Protein AF-A0A7S3X5W7-F1 (afdb_monomer)

Radius of gyration: 32.21 Å; Cα contacts (8 Å, |Δi|>4): 33; chains: 1; bounding box: 56×47×100 Å

Solvent-accessible surface area (backbone atoms only — not comparable to full-atom values): 8992 Å² total; per-residue (Å²): 138,91,48,66,40,89,34,51,81,40,99,84,36,50,87,53,61,91,76,43,93,45,37,76,85,59,64,84,61,51,70,56,52,53,52,51,53,51,50,52,39,49,73,70,66,75,47,83,82,81,71,86,70,74,89,62,87,77,77,76,75,73,74,73,83,68,86,77,77,84,76,97,74,78,90,81,77,94,69,88,70,85,78,85,76,77,88,77,83,76,68,79,87,71,92,74,86,80,87,88,75,86,86,79,86,89,79,88,80,89,77,80,88,83,89,80,84,81,90,81,135

pLDDT: mean 70.22, std 18.85, range [41.03, 96.25]

Mean predicted aligned error: 20.61 Å

Sequence (121 aa):
NCRPCAWFWKPRGCQNGTSCGHCHLCPEGEIQARKKTKQTVLRLGLATPHANFQPGPIRKLSFGTLPVKGDATKCPGSDDSCSSDQESTTGPPSERELLTASSEQGSEAALEVSPVGS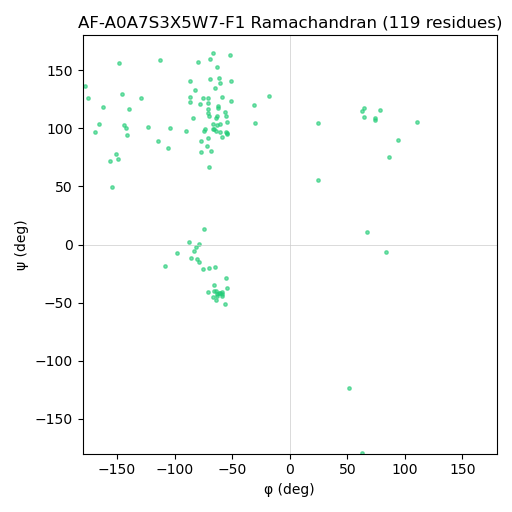PTP

Secondary structure (DSSP, 8-state):
---B-TTTTSTT--TTGGG--SBSSSPTTHHHHHHHHHHHHHHTT-------------------------------------------------S--------------------------

Structure (mmCIF, N/CA/C/O backbone):
data_AF-A0A7S3X5W7-F1
#
_entry.id   AF-A0A7S3X5W7-F1
#
loop_
_atom_site.group_PDB
_atom_site.id
_atom_site.type_symbol
_atom_site.label_atom_id
_atom_site.label_alt_id
_atom_site.label_comp_id
_atom_site.label_asym_id
_atom_site.label_entity_id
_atom_site.label_seq_id
_atom_site.pdbx_PDB_ins_code
_atom_site.Cartn_x
_atom_site.Cartn_y
_atom_site.Cartn_z
_atom_site.occupancy
_atom_site.B_iso_or_equiv
_atom_site.auth_seq_id
_atom_site.auth_comp_id
_atom_site.auth_asym_id
_atom_site.auth_atom_id
_atom_site.pdbx_PDB_model_num
ATOM 1 N N . AS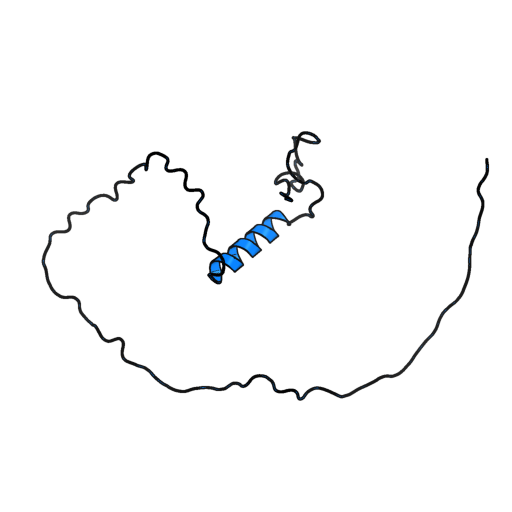N A 1 1 ? -4.891 -11.218 -2.294 1.00 72.44 1 ASN A N 1
ATOM 2 C CA . ASN A 1 1 ? -4.132 -10.706 -1.128 1.00 72.44 1 ASN A CA 1
ATOM 3 C C . ASN A 1 1 ? -3.188 -9.604 -1.605 1.00 72.44 1 ASN A C 1
ATOM 5 O O . ASN A 1 1 ? -2.149 -9.917 -2.167 1.00 72.44 1 ASN A O 1
ATOM 9 N N . CYS A 1 2 ? -3.574 -8.332 -1.487 1.00 91.31 2 CYS A N 1
ATOM 10 C CA . CYS A 1 2 ? -2.768 -7.219 -1.998 1.00 91.31 2 CYS A CA 1
ATOM 11 C C . CYS A 1 2 ? -1.735 -6.766 -0.950 1.00 91.31 2 CYS A C 1
ATOM 13 O O . CYS A 1 2 ? -2.111 -6.415 0.171 1.00 91.31 2 CYS A O 1
ATOM 15 N N . ARG A 1 3 ? -0.444 -6.780 -1.307 1.00 93.19 3 ARG A N 1
ATOM 16 C CA . ARG A 1 3 ? 0.668 -6.310 -0.465 1.00 93.19 3 ARG A CA 1
ATOM 17 C C . ARG A 1 3 ? 1.444 -5.230 -1.226 1.00 93.19 3 ARG A C 1
ATOM 19 O O . ARG A 1 3 ? 2.194 -5.595 -2.128 1.00 93.19 3 ARG A O 1
ATOM 26 N N . PRO A 1 4 ? 1.246 -3.935 -0.930 1.00 95.38 4 PRO A N 1
ATOM 27 C CA . PRO A 1 4 ? 1.900 -2.850 -1.661 1.00 95.38 4 PRO A CA 1
ATOM 28 C C . PRO A 1 4 ? 3.426 -2.920 -1.536 1.00 95.38 4 PRO A C 1
ATOM 30 O O . PRO A 1 4 ? 3.960 -3.256 -0.478 1.00 95.38 4 PRO A O 1
ATOM 33 N N . CYS A 1 5 ? 4.131 -2.585 -2.614 1.00 95.81 5 CYS A N 1
ATOM 34 C CA . CYS A 1 5 ? 5.586 -2.520 -2.623 1.00 95.81 5 CYS A CA 1
ATOM 35 C C . CYS A 1 5 ? 6.085 -1.321 -1.815 1.00 95.81 5 CYS A C 1
ATOM 37 O O . CYS A 1 5 ? 5.738 -0.176 -2.100 1.00 95.81 5 CYS A O 1
ATOM 39 N N . ALA A 1 6 ? 6.968 -1.577 -0.848 1.00 94.69 6 ALA A N 1
ATOM 40 C CA . ALA A 1 6 ? 7.566 -0.538 -0.009 1.00 94.69 6 ALA A CA 1
ATOM 41 C C . ALA A 1 6 ? 8.456 0.458 -0.761 1.00 94.69 6 ALA A C 1
ATOM 43 O O . ALA A 1 6 ? 8.730 1.542 -0.244 1.00 94.69 6 ALA A O 1
ATOM 44 N N . TRP A 1 7 ? 8.914 0.087 -1.956 1.00 95.50 7 TRP A N 1
ATOM 45 C CA . TRP A 1 7 ? 9.916 0.838 -2.705 1.00 95.50 7 TRP A CA 1
ATOM 46 C C . TRP A 1 7 ? 9.365 1.555 -3.931 1.00 95.50 7 TRP A C 1
ATOM 48 O O . TRP A 1 7 ? 9.992 2.501 -4.385 1.00 95.50 7 TRP A O 1
ATOM 58 N N . PHE A 1 8 ? 8.191 1.163 -4.429 1.00 95.62 8 PHE A N 1
ATOM 59 C CA . PHE A 1 8 ? 7.642 1.692 -5.680 1.00 95.62 8 PHE A CA 1
ATOM 60 C C . PHE A 1 8 ? 7.447 3.217 -5.659 1.00 95.62 8 PHE A C 1
ATOM 62 O O . PHE A 1 8 ? 7.891 3.887 -6.580 1.00 95.62 8 PHE A O 1
ATOM 69 N N . TRP A 1 9 ? 6.898 3.759 -4.567 1.00 95.00 9 TRP A N 1
ATOM 70 C CA . TRP A 1 9 ? 6.671 5.203 -4.387 1.00 95.00 9 TRP A CA 1
ATOM 71 C C . TRP A 1 9 ? 7.861 5.963 -3.783 1.00 95.00 9 TRP A C 1
ATOM 73 O O . TRP A 1 9 ? 7.774 7.153 -3.511 1.00 95.00 9 TRP A O 1
ATOM 83 N N . LYS A 1 10 ? 8.991 5.298 -3.515 1.00 92.81 10 LYS A N 1
ATOM 84 C CA . LYS A 1 10 ? 10.194 6.005 -3.052 1.00 92.81 10 LYS A CA 1
ATOM 85 C C . LYS A 1 10 ? 10.902 6.643 -4.252 1.00 92.81 10 LYS A C 1
ATOM 87 O O . LYS A 1 10 ? 10.825 6.089 -5.343 1.00 92.81 10 LYS A O 1
ATOM 92 N N . PRO A 1 11 ? 11.722 7.693 -4.056 1.00 93.31 11 PRO A N 1
ATOM 93 C CA . PRO A 1 11 ? 12.471 8.321 -5.152 1.00 93.31 11 PRO A CA 1
ATOM 94 C C . PRO A 1 11 ? 13.362 7.353 -5.944 1.00 93.31 11 PRO A C 1
ATOM 96 O O . PRO A 1 11 ? 13.623 7.553 -7.122 1.00 93.31 11 PRO A O 1
ATOM 99 N N . ARG A 1 12 ? 13.844 6.287 -5.292 1.00 93.75 12 ARG A N 1
ATOM 100 C CA . ARG A 1 12 ? 14.653 5.234 -5.925 1.00 93.75 12 ARG A CA 1
ATOM 101 C C . ARG A 1 12 ? 13.830 4.189 -6.689 1.00 93.75 12 ARG A C 1
ATOM 103 O O . ARG A 1 12 ? 14.429 3.389 -7.400 1.00 93.75 12 ARG A O 1
ATOM 110 N N . GLY A 1 13 ? 12.509 4.168 -6.520 1.00 94.31 13 GLY A N 1
ATOM 111 C CA . GLY A 1 13 ? 11.618 3.170 -7.099 1.00 94.31 13 GLY A CA 1
ATOM 112 C C . GLY A 1 13 ? 11.880 1.741 -6.608 1.00 94.31 13 GLY A C 1
ATOM 113 O O . GLY A 1 13 ? 12.758 1.469 -5.782 1.00 94.31 13 GLY A O 1
ATOM 114 N N . CYS A 1 14 ? 11.091 0.796 -7.120 1.00 96.25 14 CYS A N 1
ATOM 115 C CA . CYS A 1 14 ? 11.327 -0.625 -6.887 1.00 96.25 14 CYS A CA 1
ATOM 116 C C . CYS A 1 14 ? 12.460 -1.134 -7.788 1.00 96.25 14 CYS A C 1
ATOM 118 O O . CYS A 1 14 ? 12.333 -1.115 -9.008 1.00 96.25 14 CYS A O 1
ATOM 120 N N . GLN A 1 15 ? 13.532 -1.659 -7.192 1.00 95.69 15 GLN A N 1
ATOM 121 C CA . GLN A 1 15 ? 14.668 -2.219 -7.938 1.00 95.69 15 GLN A CA 1
ATOM 122 C C . GLN A 1 15 ? 14.372 -3.596 -8.551 1.00 95.69 15 GLN A C 1
ATOM 124 O O . GLN A 1 15 ? 15.022 -4.001 -9.507 1.00 95.69 15 GLN A O 1
ATOM 129 N N . ASN A 1 16 ? 13.379 -4.315 -8.025 1.00 94.38 16 ASN A N 1
ATOM 130 C CA . ASN A 1 16 ? 13.025 -5.656 -8.487 1.00 94.38 16 ASN A CA 1
ATOM 131 C C . ASN A 1 16 ? 12.187 -5.639 -9.778 1.00 94.38 16 ASN A C 1
ATOM 133 O O . ASN A 1 16 ? 12.042 -6.682 -10.415 1.00 94.38 16 ASN A O 1
ATOM 137 N N . GLY A 1 17 ? 11.615 -4.493 -10.167 1.00 89.31 17 GLY A N 1
ATOM 138 C CA . GLY A 1 17 ? 10.821 -4.366 -11.392 1.00 89.31 17 GLY A CA 1
ATOM 139 C C . GLY A 1 17 ? 9.729 -5.438 -11.502 1.00 89.31 17 GLY A C 1
ATOM 140 O O . GLY A 1 17 ? 8.911 -5.599 -10.597 1.00 89.31 17 GLY A O 1
ATOM 141 N N . THR A 1 18 ? 9.742 -6.201 -12.595 1.00 90.12 18 THR A N 1
ATOM 142 C CA . THR A 1 18 ? 8.794 -7.298 -12.871 1.00 90.12 18 THR A CA 1
ATOM 143 C C . THR A 1 18 ? 8.983 -8.527 -11.979 1.00 90.12 18 THR A C 1
ATOM 145 O O . THR A 1 18 ? 8.047 -9.300 -11.811 1.00 90.12 18 THR A O 1
ATOM 148 N N . SER A 1 19 ? 10.156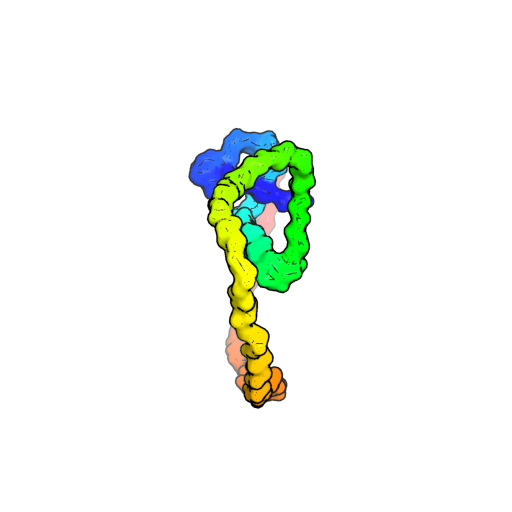 -8.697 -11.359 1.00 94.69 19 SER A N 1
ATOM 149 C CA . SER A 1 19 ? 10.414 -9.773 -10.387 1.00 94.69 19 SER A CA 1
ATOM 150 C C . SER A 1 19 ? 9.905 -9.445 -8.976 1.00 94.69 19 SER A C 1
ATOM 152 O O . SER A 1 19 ? 10.026 -10.251 -8.052 1.00 94.69 19 SER A O 1
ATOM 154 N N . CYS A 1 20 ? 9.344 -8.249 -8.774 1.00 95.12 20 CYS A N 1
ATOM 155 C CA . CYS A 1 20 ? 8.806 -7.846 -7.486 1.00 95.12 20 CYS A CA 1
ATOM 156 C C . CYS A 1 20 ? 7.522 -8.623 -7.162 1.00 95.12 20 CYS A C 1
ATOM 158 O O . CYS A 1 20 ? 6.494 -8.437 -7.803 1.00 95.12 20 CYS A O 1
ATOM 160 N N . GLY A 1 21 ? 7.543 -9.426 -6.096 1.00 94.12 21 GLY A N 1
ATOM 161 C CA . GLY A 1 21 ? 6.352 -10.121 -5.583 1.00 94.12 21 GLY A CA 1
ATOM 162 C C . GLY A 1 21 ? 5.349 -9.225 -4.837 1.00 94.12 21 GLY A C 1
ATOM 163 O O . GLY A 1 21 ? 4.493 -9.736 -4.115 1.00 94.12 21 GLY A O 1
ATOM 164 N N . HIS A 1 22 ? 5.477 -7.900 -4.943 1.00 94.69 22 HIS A N 1
ATOM 165 C CA . HIS A 1 22 ? 4.593 -6.930 -4.296 1.00 94.69 22 HIS A CA 1
ATOM 166 C C . HIS A 1 22 ? 3.771 -6.156 -5.329 1.00 94.69 22 HIS A C 1
ATOM 168 O O . HIS A 1 22 ? 4.139 -6.036 -6.492 1.00 94.69 22 HIS A O 1
ATOM 174 N N . CYS A 1 23 ? 2.658 -5.579 -4.885 1.00 95.38 23 CYS A N 1
ATOM 175 C CA . CYS A 1 23 ? 1.775 -4.788 -5.729 1.00 95.38 23 CYS A CA 1
ATOM 176 C C . CYS A 1 23 ? 2.373 -3.403 -6.020 1.00 95.38 23 CYS A C 1
ATOM 178 O O . CYS A 1 23 ? 2.694 -2.653 -5.094 1.00 95.38 23 CYS A O 1
ATOM 180 N N . HIS A 1 24 ? 2.473 -3.057 -7.304 1.00 94.19 24 HIS A N 1
ATOM 181 C CA . HIS A 1 24 ? 2.860 -1.728 -7.798 1.00 94.19 24 HIS A CA 1
ATOM 182 C C . HIS A 1 24 ? 1.662 -0.850 -8.191 1.00 94.19 24 HIS A C 1
ATOM 184 O O . HIS A 1 24 ? 1.834 0.326 -8.465 1.00 94.19 24 HIS A O 1
ATOM 190 N N . LEU A 1 25 ? 0.445 -1.401 -8.186 1.00 94.06 25 LEU A N 1
ATOM 191 C CA . LEU A 1 25 ? -0.780 -0.683 -8.565 1.00 94.06 25 LEU A CA 1
ATOM 192 C C . LEU A 1 25 ? -1.409 0.099 -7.402 1.00 94.06 25 LEU A C 1
ATOM 194 O O . LEU A 1 25 ? -2.341 0.870 -7.603 1.00 94.06 25 LEU A O 1
ATOM 198 N N . CYS A 1 26 ? -0.950 -0.130 -6.171 1.00 94.88 26 CYS A N 1
ATOM 199 C CA . CYS A 1 26 ? -1.457 0.587 -5.004 1.00 94.88 26 CYS A CA 1
ATOM 200 C C . CYS A 1 26 ? -1.026 2.054 -5.033 1.00 94.88 26 CYS A C 1
ATOM 202 O O . CYS A 1 26 ? 0.132 2.288 -5.363 1.00 94.88 26 CYS A O 1
ATOM 204 N N . PRO A 1 27 ? -1.876 3.001 -4.599 1.00 93.81 27 PRO A N 1
ATOM 205 C CA . PRO A 1 27 ? -1.545 4.423 -4.571 1.00 93.81 27 PRO A CA 1
ATOM 206 C C . PRO A 1 27 ? -0.440 4.749 -3.558 1.00 93.81 27 PRO A C 1
ATOM 208 O O . PRO A 1 27 ? -0.128 3.960 -2.653 1.00 93.81 27 PRO A O 1
ATOM 211 N N . GLU A 1 28 ? 0.139 5.942 -3.691 1.00 93.88 28 GLU A N 1
ATOM 212 C CA . GLU A 1 28 ? 1.104 6.457 -2.726 1.00 93.88 28 GLU A CA 1
ATOM 213 C C . GLU A 1 28 ? 0.464 6.588 -1.335 1.00 93.88 28 GLU A C 1
ATOM 215 O O . GLU A 1 28 ? -0.695 6.966 -1.184 1.00 93.88 28 GLU A O 1
ATOM 220 N N . GLY A 1 29 ? 1.206 6.214 -0.292 1.00 93.25 29 GLY A N 1
ATOM 221 C CA . GLY A 1 29 ? 0.707 6.260 1.086 1.00 93.25 29 GLY A CA 1
ATOM 222 C C . GLY A 1 29 ? -0.128 5.053 1.537 1.00 93.25 29 GLY A C 1
ATOM 223 O O . GLY A 1 29 ? -0.367 4.927 2.737 1.00 93.25 29 GLY A O 1
ATOM 224 N N . GLU A 1 30 ? -0.469 4.096 0.663 1.00 95.12 30 GLU A N 1
ATOM 225 C CA . GLU A 1 30 ? -1.248 2.890 1.024 1.00 95.12 30 GLU A CA 1
ATOM 226 C C . GLU A 1 30 ? -0.624 2.102 2.193 1.00 95.12 30 GLU A C 1
ATOM 228 O O . GLU A 1 30 ? -1.308 1.595 3.084 1.00 95.12 30 GLU A O 1
ATOM 233 N N . ILE A 1 31 ? 0.709 2.027 2.239 1.00 94.00 31 ILE A N 1
ATOM 234 C CA . ILE A 1 31 ? 1.440 1.363 3.330 1.00 94.00 31 ILE A CA 1
ATOM 235 C C . ILE A 1 31 ? 1.201 2.071 4.666 1.00 94.00 31 ILE A C 1
ATOM 237 O O . ILE A 1 31 ? 1.007 1.418 5.695 1.00 94.00 31 ILE A O 1
ATOM 241 N N . GLN A 1 32 ? 1.217 3.404 4.660 1.00 93.50 32 GLN A N 1
ATOM 242 C CA . GLN A 1 32 ? 0.989 4.205 5.858 1.00 93.50 32 GLN A CA 1
ATOM 243 C C . GLN A 1 32 ? -0.477 4.130 6.288 1.00 93.50 32 GLN A C 1
ATOM 245 O O . GLN A 1 32 ? -0.743 3.947 7.476 1.00 93.50 32 GLN A O 1
ATOM 250 N N . ALA A 1 33 ? -1.411 4.177 5.333 1.00 94.62 33 ALA A N 1
ATOM 251 C CA . ALA A 1 33 ? -2.839 4.009 5.580 1.00 94.62 33 ALA A CA 1
ATOM 252 C C . ALA A 1 33 ? -3.120 2.673 6.281 1.00 94.62 33 ALA A C 1
ATOM 254 O O . ALA A 1 33 ? -3.677 2.654 7.377 1.00 94.62 33 ALA A O 1
ATOM 255 N N . ARG A 1 34 ? -2.602 1.561 5.742 1.00 93.69 34 ARG A N 1
ATOM 256 C CA . ARG A 1 34 ? -2.721 0.232 6.366 1.00 93.69 34 ARG A CA 1
ATOM 257 C C . ARG A 1 34 ? -2.119 0.178 7.765 1.00 93.69 34 ARG A C 1
ATOM 259 O O . ARG A 1 34 ? -2.698 -0.442 8.658 1.00 93.69 34 ARG A O 1
ATOM 266 N N . LYS A 1 35 ? -0.965 0.818 7.981 1.00 92.50 35 LYS A N 1
ATOM 267 C CA . LYS A 1 35 ? -0.334 0.892 9.307 1.00 92.50 35 LYS A CA 1
ATOM 268 C C . LYS A 1 35 ? -1.226 1.642 10.297 1.00 92.50 35 LYS A C 1
ATOM 270 O O . LYS A 1 35 ? -1.408 1.156 11.411 1.00 92.50 35 LYS A O 1
ATOM 275 N N . LYS A 1 36 ? -1.804 2.774 9.889 1.00 94.00 36 LYS A N 1
ATOM 276 C CA . LYS A 1 36 ? -2.709 3.572 10.722 1.00 94.00 36 LYS A CA 1
ATOM 277 C C . LYS A 1 36 ? -3.980 2.794 11.055 1.00 94.00 36 LYS A C 1
ATOM 279 O O . LYS A 1 36 ? -4.308 2.684 12.228 1.00 94.00 36 LYS A O 1
ATOM 284 N N . THR A 1 37 ? -4.620 2.161 10.073 1.00 92.88 37 THR A N 1
ATOM 285 C CA . THR A 1 37 ? -5.799 1.309 10.302 1.00 92.88 37 THR A CA 1
ATOM 286 C C . THR A 1 37 ? -5.485 0.154 11.250 1.00 92.88 37 THR A C 1
ATOM 288 O O . THR A 1 37 ? -6.241 -0.124 12.173 1.00 92.88 37 THR A O 1
ATOM 291 N N . LYS A 1 38 ? -4.332 -0.505 11.094 1.00 90.19 38 LYS A N 1
ATOM 292 C CA . LYS A 1 38 ? -3.927 -1.557 12.034 1.00 90.19 38 LYS A CA 1
ATOM 293 C C . LYS A 1 38 ? -3.756 -1.007 13.454 1.00 90.19 38 LYS A C 1
ATOM 295 O O . LYS A 1 38 ? -4.176 -1.647 14.410 1.00 90.19 38 LYS A O 1
ATOM 300 N N . GLN A 1 39 ? -3.154 0.172 13.602 1.00 92.25 39 GLN A N 1
ATOM 301 C CA . GLN A 1 39 ? -2.974 0.817 14.904 1.00 92.25 39 GLN A CA 1
ATOM 302 C C . GLN A 1 39 ? -4.302 1.223 15.552 1.00 92.25 39 GLN A C 1
ATOM 304 O O . GLN A 1 39 ? -4.447 1.053 16.761 1.00 92.25 39 GLN A O 1
ATOM 309 N N . THR A 1 40 ? -5.269 1.730 14.782 1.00 92.06 40 THR A N 1
ATOM 310 C CA . THR A 1 40 ? -6.586 2.101 15.321 1.00 92.06 40 THR A CA 1
ATOM 311 C C . THR A 1 40 ? -7.348 0.874 15.800 1.00 92.06 40 THR A C 1
ATOM 313 O O . THR A 1 40 ? -7.848 0.879 16.918 1.00 92.06 40 THR A O 1
ATOM 316 N N . VAL A 1 41 ? -7.360 -0.208 15.018 1.00 91.75 41 VAL A N 1
ATOM 317 C CA . VAL A 1 41 ? -8.020 -1.465 15.405 1.00 91.75 41 VAL A CA 1
ATOM 318 C C . VAL A 1 41 ? -7.408 -2.042 16.688 1.00 91.75 41 VAL A C 1
ATOM 320 O O . VAL A 1 41 ? -8.142 -2.461 17.579 1.00 91.75 41 VAL A O 1
ATOM 323 N N . LEU A 1 42 ? -6.076 -2.012 16.821 1.00 88.31 42 LEU A N 1
ATOM 324 C CA . LEU A 1 42 ? -5.395 -2.462 18.042 1.00 88.31 42 LEU A CA 1
ATOM 325 C C . LEU A 1 42 ? -5.745 -1.593 19.258 1.00 88.31 42 LEU A C 1
ATOM 327 O O . LEU A 1 42 ? -5.948 -2.124 20.344 1.00 88.31 42 LEU A O 1
ATOM 331 N N . ARG A 1 43 ? -5.844 -0.269 19.088 1.00 89.38 43 ARG A N 1
ATOM 332 C CA . ARG A 1 43 ? -6.216 0.650 20.176 1.00 89.38 43 ARG A CA 1
ATOM 333 C C . ARG A 1 43 ? -7.648 0.438 20.661 1.00 89.38 43 ARG A C 1
ATOM 335 O O . ARG A 1 43 ? -7.907 0.594 21.845 1.00 89.38 43 ARG A O 1
ATOM 342 N N . LEU A 1 44 ? -8.554 0.081 19.756 1.00 92.06 44 LEU A N 1
ATOM 343 C CA . LEU A 1 44 ? -9.955 -0.192 20.073 1.00 92.06 44 LEU A CA 1
ATOM 344 C C . LEU A 1 44 ? -10.176 -1.588 20.683 1.00 92.06 44 LEU A C 1
ATOM 346 O O . LEU A 1 44 ? -11.315 -1.956 20.938 1.00 92.06 44 LEU A O 1
ATOM 350 N N . GLY A 1 45 ? -9.122 -2.393 20.874 1.00 88.44 45 GLY A N 1
ATOM 351 C CA . GLY A 1 45 ? -9.251 -3.767 21.372 1.00 88.44 45 GLY A CA 1
ATOM 352 C C . GLY A 1 45 ? -9.948 -4.721 20.393 1.00 88.44 45 GLY A C 1
ATOM 353 O O . GLY A 1 45 ? -10.268 -5.848 20.754 1.00 88.44 45 GLY A O 1
ATOM 354 N N . LEU A 1 46 ? -10.159 -4.294 19.143 1.00 86.69 46 LEU A N 1
ATOM 355 C CA . LEU A 1 46 ? -10.893 -5.037 18.115 1.00 86.69 46 LEU A CA 1
ATOM 356 C C . LEU A 1 46 ? -10.035 -6.087 17.388 1.00 86.69 46 LEU A C 1
ATOM 358 O O . LEU A 1 46 ? -10.552 -6.837 16.564 1.00 86.69 46 LEU A O 1
ATOM 362 N N . ALA A 1 47 ? -8.727 -6.145 17.655 1.00 82.94 47 ALA A N 1
ATOM 363 C CA . ALA A 1 47 ? -7.846 -7.171 17.106 1.00 82.94 47 ALA A CA 1
ATOM 364 C C . ALA A 1 47 ? -7.018 -7.845 18.195 1.00 82.94 47 ALA A C 1
ATOM 366 O O . ALA A 1 47 ? -6.245 -7.199 18.903 1.00 82.94 47 ALA A O 1
ATOM 367 N N . THR A 1 48 ? -7.092 -9.172 18.234 1.00 76.75 48 THR A N 1
ATOM 368 C CA . THR A 1 48 ? -6.106 -10.011 18.907 1.00 76.75 48 THR A CA 1
ATOM 369 C C . THR A 1 48 ? -4.816 -9.970 18.081 1.00 76.75 48 THR A C 1
ATOM 371 O O . THR A 1 48 ? -4.843 -10.296 16.887 1.00 76.75 48 THR A O 1
ATOM 374 N N . PRO A 1 49 ? -3.668 -9.546 18.640 1.00 70.31 49 PRO A N 1
ATOM 375 C CA . PRO A 1 49 ? -2.413 -9.626 17.917 1.00 70.31 49 PRO A CA 1
ATOM 376 C C . PRO A 1 49 ? -2.105 -11.103 17.680 1.00 70.31 49 PRO A C 1
ATOM 378 O O . PRO A 1 49 ? -1.752 -11.831 18.603 1.00 70.31 49 PRO A O 1
ATOM 381 N N . HIS A 1 50 ? -2.215 -11.553 16.432 1.00 67.38 50 HIS A N 1
ATOM 382 C CA . HIS A 1 50 ? -1.646 -12.835 16.049 1.00 67.38 50 HIS A CA 1
ATOM 383 C C . HIS A 1 50 ? -0.126 -12.667 16.021 1.00 67.38 50 HIS A C 1
ATOM 385 O O . HIS A 1 50 ? 0.476 -12.329 14.996 1.00 67.38 50 HIS A O 1
ATOM 391 N N . ALA A 1 51 ? 0.496 -12.815 17.189 1.00 65.12 51 ALA A N 1
ATOM 392 C CA . ALA A 1 51 ? 1.917 -13.050 17.267 1.00 65.12 51 ALA A CA 1
ATOM 393 C C . ALA A 1 51 ? 2.146 -14.392 16.575 1.00 65.12 51 ALA A C 1
ATOM 395 O O . ALA A 1 51 ? 1.868 -15.445 17.141 1.00 65.12 51 ALA A O 1
ATOM 396 N N . ASN A 1 52 ? 2.641 -14.360 15.337 1.00 64.88 52 ASN A N 1
ATOM 397 C CA . ASN A 1 52 ? 3.288 -15.522 14.742 1.00 64.88 52 ASN A CA 1
ATOM 398 C C . ASN A 1 52 ? 4.621 -15.712 15.482 1.00 64.88 52 ASN A C 1
ATOM 400 O O . ASN A 1 52 ? 5.696 -15.410 14.965 1.00 64.88 52 ASN A O 1
ATOM 404 N N . PHE A 1 53 ? 4.513 -16.055 16.765 1.00 54.34 53 PHE A N 1
ATOM 405 C CA . PHE A 1 53 ? 5.620 -16.306 17.654 1.00 54.34 53 PHE A CA 1
ATOM 406 C C . PHE A 1 53 ? 6.113 -17.693 17.286 1.00 54.34 53 PHE A C 1
ATOM 408 O O . PHE A 1 53 ? 5.642 -18.697 17.806 1.00 54.34 53 PHE A O 1
ATOM 415 N N . GLN A 1 54 ? 7.033 -17.747 16.328 1.00 59.38 54 GLN A N 1
ATOM 416 C CA . GLN A 1 54 ? 7.912 -18.898 16.235 1.00 59.38 54 GLN A CA 1
ATOM 417 C C . GLN A 1 54 ? 8.705 -18.905 17.547 1.00 59.38 54 GLN A C 1
ATOM 419 O O . GLN A 1 54 ? 9.388 -17.908 17.812 1.00 59.38 54 GLN A O 1
ATOM 424 N N . PRO A 1 55 ? 8.598 -19.940 18.400 1.00 57.72 55 PRO A N 1
ATOM 425 C CA . PRO A 1 55 ? 9.401 -20.037 19.609 1.00 57.72 55 PRO A CA 1
ATOM 426 C C . PRO A 1 55 ? 10.864 -20.261 19.206 1.00 57.72 55 PRO A C 1
ATOM 428 O O . PRO A 1 55 ? 11.370 -21.377 19.179 1.00 57.72 55 PRO A O 1
ATOM 431 N N . GLY A 1 56 ? 11.551 -19.183 18.831 1.00 66.00 56 GLY A N 1
ATOM 432 C CA . GLY A 1 56 ? 13.004 -19.147 18.776 1.00 66.00 56 GLY A CA 1
ATOM 433 C C . GLY A 1 56 ? 13.569 -19.192 20.198 1.00 66.00 56 GLY A C 1
ATOM 434 O O . GLY A 1 56 ? 12.853 -18.866 21.151 1.00 66.00 56 GLY A O 1
ATOM 435 N N . PRO A 1 57 ? 14.841 -19.585 20.376 1.00 64.94 57 PRO A N 1
ATOM 436 C CA . PRO A 1 57 ? 15.464 -19.635 21.690 1.00 64.94 57 PRO A CA 1
ATOM 437 C C . PRO A 1 57 ? 15.358 -18.258 22.341 1.00 64.94 57 PRO A C 1
ATOM 439 O O . PRO A 1 57 ? 15.922 -17.269 21.868 1.00 64.94 57 PRO A O 1
ATOM 442 N N . ILE A 1 58 ? 14.582 -18.207 23.419 1.00 64.50 58 ILE A N 1
ATOM 443 C CA . ILE A 1 58 ? 14.354 -17.014 24.218 1.00 64.50 58 ILE A CA 1
ATOM 444 C C . ILE A 1 58 ? 15.732 -16.597 24.735 1.00 64.50 58 ILE A C 1
ATOM 446 O O . ILE A 1 58 ? 16.282 -17.237 25.634 1.00 64.50 58 ILE A O 1
ATOM 450 N N . ARG A 1 59 ? 16.338 -15.556 24.148 1.00 65.69 59 ARG A N 1
ATOM 451 C CA . ARG A 1 59 ? 17.497 -14.905 24.762 1.00 65.69 59 ARG A CA 1
ATOM 452 C C . ARG A 1 59 ? 16.952 -14.316 26.049 1.00 65.69 59 ARG A C 1
ATOM 454 O O . ARG A 1 59 ? 16.281 -13.289 26.012 1.00 65.69 59 ARG A O 1
ATOM 461 N N . LYS A 1 60 ? 17.153 -15.038 27.155 1.00 60.75 60 LYS A N 1
ATOM 462 C CA . LYS A 1 60 ? 16.830 -14.582 28.500 1.00 60.75 60 LYS A CA 1
ATOM 463 C C . LYS A 1 60 ? 17.562 -13.258 28.667 1.00 60.75 60 LYS A C 1
ATOM 465 O O . LYS A 1 60 ? 18.761 -13.249 28.928 1.00 60.75 60 LYS A O 1
ATOM 470 N N . LEU A 1 61 ? 16.873 -12.143 28.441 1.00 64.50 61 LEU A N 1
ATOM 471 C CA . LEU A 1 61 ? 17.338 -10.880 28.969 1.00 64.50 61 LEU A CA 1
ATOM 472 C C . LEU A 1 61 ? 17.197 -11.064 30.471 1.00 64.50 61 LEU A C 1
ATOM 474 O O . LEU A 1 61 ? 16.093 -11.049 31.012 1.00 64.50 61 LEU A O 1
ATOM 478 N N . SER A 1 62 ? 18.319 -11.372 31.111 1.00 62.34 62 SER A N 1
ATOM 479 C CA . SER A 1 62 ? 18.458 -11.330 32.550 1.00 62.34 62 SER A CA 1
ATOM 480 C C . SER A 1 62 ? 18.156 -9.897 32.964 1.00 62.34 62 SER A C 1
ATOM 482 O O . SER A 1 62 ? 19.033 -9.034 32.927 1.00 62.34 62 SER A O 1
ATOM 484 N N . PHE A 1 63 ? 16.894 -9.630 33.301 1.00 53.72 63 PHE A N 1
ATOM 485 C CA . PHE A 1 63 ? 16.560 -8.542 34.201 1.00 53.72 63 PHE A CA 1
ATOM 486 C C . PHE A 1 63 ? 17.404 -8.805 35.440 1.00 53.72 63 PHE A C 1
ATOM 488 O O . PHE A 1 63 ? 17.193 -9.802 36.131 1.00 53.72 63 PHE A O 1
ATOM 495 N N . GLY A 1 64 ? 18.462 -8.012 35.606 1.00 53.44 64 GLY A N 1
ATOM 496 C CA . GLY A 1 64 ? 19.390 -8.171 36.707 1.00 53.44 64 GLY A CA 1
ATOM 497 C C . GLY A 1 64 ? 18.597 -8.227 38.001 1.00 53.44 64 GLY A C 1
ATOM 498 O O . GLY A 1 64 ? 17.803 -7.332 38.284 1.00 53.44 64 GLY A O 1
ATOM 499 N N . THR A 1 65 ? 18.795 -9.305 38.750 1.00 50.75 65 THR A N 1
ATOM 500 C CA . THR A 1 65 ? 18.409 -9.407 40.148 1.00 50.75 65 THR A CA 1
ATOM 501 C C . THR A 1 65 ? 19.045 -8.232 40.879 1.00 50.75 65 THR A C 1
ATOM 503 O O . THR A 1 65 ? 20.213 -8.284 41.261 1.00 50.75 65 THR A O 1
ATOM 506 N N . LEU A 1 66 ? 18.294 -7.149 41.058 1.00 57.47 66 LEU A N 1
ATOM 507 C CA . LEU A 1 66 ? 18.560 -6.260 42.173 1.00 57.47 66 LEU A CA 1
ATOM 508 C C . LEU A 1 66 ? 18.266 -7.070 43.444 1.00 57.47 66 LEU A C 1
ATOM 510 O O . LEU A 1 66 ? 17.260 -7.787 43.479 1.00 57.47 66 LEU A O 1
ATOM 514 N N . PRO A 1 67 ? 19.130 -7.021 44.468 1.00 53.19 67 PRO A N 1
ATOM 515 C CA . PRO A 1 67 ? 18.878 -7.720 45.715 1.00 53.19 67 PRO A CA 1
ATOM 516 C C . PRO A 1 67 ? 17.659 -7.087 46.392 1.00 53.19 67 PRO A C 1
ATOM 518 O O . PRO A 1 67 ? 17.760 -6.051 47.046 1.00 53.19 67 PRO A O 1
ATOM 521 N N . VAL A 1 68 ? 16.492 -7.716 46.233 1.00 56.69 68 VAL A N 1
ATOM 522 C CA . VAL A 1 68 ? 15.329 -7.457 47.080 1.00 56.69 68 VAL A CA 1
ATOM 523 C C . VAL A 1 68 ? 15.646 -8.043 48.452 1.00 56.69 68 VAL A C 1
ATOM 525 O O . VAL A 1 68 ? 15.477 -9.231 48.718 1.00 56.69 68 VAL A O 1
ATOM 528 N N . LYS A 1 69 ? 16.213 -7.208 49.323 1.00 48.53 69 LYS A N 1
ATOM 529 C CA . LYS A 1 69 ? 16.310 -7.516 50.745 1.00 48.53 69 LYS A CA 1
ATOM 530 C C . LYS A 1 69 ? 14.878 -7.509 51.267 1.00 48.53 69 LYS A C 1
A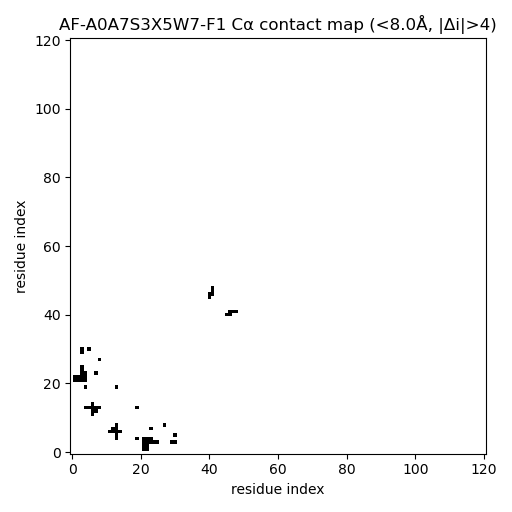TOM 532 O O . LYS A 1 69 ? 14.256 -6.455 51.351 1.00 48.53 69 LYS A O 1
ATOM 537 N N . GLY A 1 70 ? 14.337 -8.703 51.482 1.00 52.97 70 GLY A N 1
ATOM 538 C CA . GLY A 1 70 ? 13.000 -8.881 52.014 1.00 52.97 70 GLY A CA 1
ATOM 539 C C . GLY A 1 70 ? 12.881 -8.213 53.376 1.00 52.97 70 GLY A C 1
ATOM 540 O O . GLY A 1 70 ? 13.672 -8.497 54.270 1.00 52.97 70 GLY A O 1
ATOM 541 N N . ASP A 1 71 ? 11.872 -7.364 53.507 1.00 48.75 71 ASP A N 1
ATOM 542 C CA . ASP A 1 71 ? 11.184 -7.159 54.768 1.00 48.75 71 ASP A CA 1
ATOM 543 C C . ASP A 1 71 ? 9.690 -7.050 54.456 1.00 48.75 71 ASP A C 1
ATOM 545 O O . ASP A 1 71 ? 9.242 -6.222 53.657 1.00 48.75 71 ASP A O 1
ATOM 549 N N . ALA A 1 72 ? 8.931 -8.000 54.988 1.00 57.66 72 ALA A N 1
ATOM 550 C CA . ALA A 1 72 ? 7.498 -8.092 54.809 1.00 57.66 72 ALA A CA 1
ATOM 551 C C . ALA A 1 72 ? 6.826 -7.018 55.665 1.00 57.66 72 ALA A C 1
ATOM 553 O O . ALA A 1 72 ? 6.592 -7.244 56.844 1.00 57.66 72 ALA A O 1
ATOM 554 N N . THR A 1 73 ? 6.477 -5.870 55.084 1.00 52.47 73 THR A N 1
ATOM 555 C CA . THR A 1 73 ? 5.586 -4.912 55.751 1.00 52.47 73 THR A CA 1
ATOM 556 C C . THR A 1 73 ? 4.661 -4.221 54.743 1.00 52.47 73 THR A C 1
ATOM 558 O O . THR A 1 73 ? 5.049 -3.290 54.051 1.00 52.47 73 THR A O 1
ATOM 561 N N . LYS A 1 74 ? 3.404 -4.691 54.742 1.00 46.53 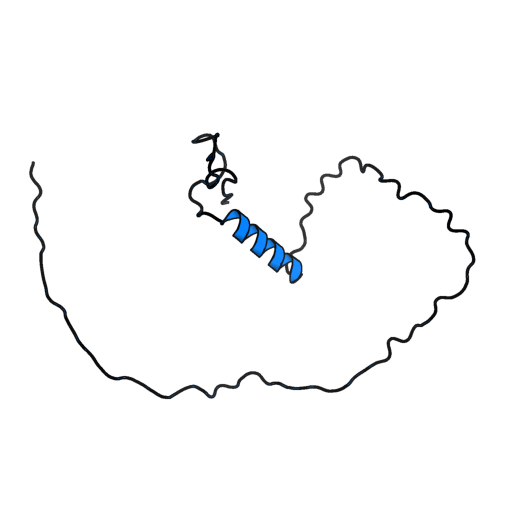74 LYS A N 1
ATOM 562 C CA . LYS A 1 74 ? 2.155 -3.938 54.528 1.00 46.53 74 LYS A CA 1
ATOM 563 C C . LYS A 1 74 ? 1.919 -3.279 53.158 1.00 46.53 74 LYS A C 1
ATOM 565 O O . LYS A 1 74 ? 2.448 -2.219 52.858 1.00 46.53 74 LYS A O 1
ATOM 570 N N . CYS A 1 75 ? 0.971 -3.836 52.398 1.00 46.34 75 CYS A N 1
ATOM 571 C CA . CYS A 1 75 ? 0.213 -3.094 51.387 1.00 46.34 75 CYS A CA 1
ATOM 572 C C . CYS A 1 75 ? -0.584 -1.976 52.089 1.00 46.34 75 CYS A C 1
ATOM 574 O O . CYS A 1 75 ? -1.414 -2.296 52.948 1.00 46.34 75 CYS A O 1
ATOM 576 N N . PRO A 1 76 ? -0.372 -0.686 51.783 1.00 56.31 76 PRO A N 1
ATOM 577 C CA . PRO A 1 76 ? -1.347 0.330 52.127 1.00 56.31 76 PRO A CA 1
ATOM 578 C C . PRO A 1 76 ? -2.451 0.348 51.062 1.00 56.31 76 PRO A C 1
ATOM 580 O O . PRO A 1 76 ? -2.166 0.384 49.869 1.00 56.31 76 PRO A O 1
ATOM 583 N N . GLY A 1 77 ? -3.701 0.357 51.522 1.00 46.09 77 GLY A N 1
ATOM 584 C CA . GLY A 1 77 ? -4.784 1.033 50.809 1.00 46.09 77 GLY A CA 1
ATOM 585 C C . GLY A 1 77 ? -5.490 0.226 49.732 1.00 46.09 77 GLY A C 1
ATOM 586 O O . GLY A 1 77 ? -5.345 0.479 48.544 1.00 46.09 77 GLY A O 1
ATOM 587 N N . SER A 1 78 ? -6.335 -0.701 50.170 1.00 55.84 78 SER A N 1
ATOM 588 C CA . SER A 1 78 ? -7.635 -0.882 49.538 1.00 55.84 78 SER A CA 1
ATOM 589 C C . SER A 1 78 ? -8.534 0.286 49.958 1.00 55.84 78 SER A C 1
ATOM 591 O O . SER A 1 78 ? -9.092 0.259 51.055 1.00 55.84 78 SER A O 1
ATOM 593 N N . ASP A 1 79 ? -8.670 1.285 49.098 1.00 46.44 79 ASP A N 1
ATOM 594 C CA . ASP A 1 79 ? -9.816 2.193 49.084 1.00 46.44 79 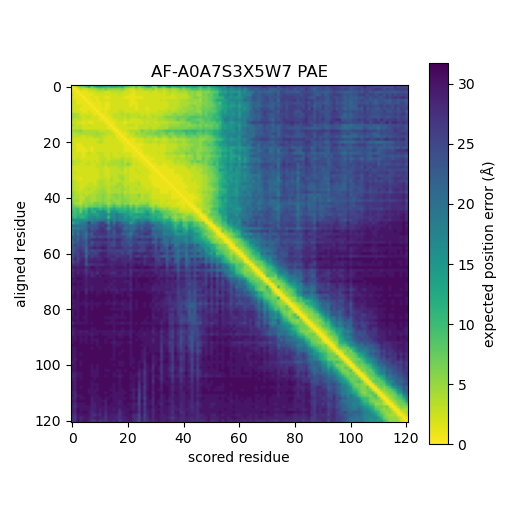ASP A CA 1
ATOM 595 C C . ASP A 1 79 ? -10.076 2.662 47.649 1.00 46.44 79 ASP A C 1
ATOM 597 O O . ASP A 1 79 ? -9.828 3.800 47.274 1.00 46.44 79 ASP A O 1
ATOM 601 N N . ASP A 1 80 ? -10.619 1.773 46.814 1.00 45.72 80 ASP A N 1
ATOM 602 C CA . ASP A 1 80 ? -11.385 2.254 45.661 1.00 45.72 80 ASP A CA 1
ATOM 603 C C . ASP A 1 80 ? -12.747 2.705 46.202 1.00 45.72 80 ASP A C 1
ATOM 605 O O . ASP A 1 80 ? -13.730 1.960 46.258 1.00 45.72 80 ASP A O 1
ATOM 609 N N . SER A 1 81 ? -12.742 3.914 46.769 1.00 53.41 81 SER A N 1
ATOM 610 C CA . SER A 1 81 ? -13.953 4.613 47.160 1.00 53.41 81 SER A CA 1
ATOM 611 C C . SER A 1 81 ? -14.767 4.885 45.905 1.00 53.41 81 SER A C 1
ATOM 613 O O . SER A 1 81 ? -14.420 5.729 45.082 1.00 53.41 81 SER A O 1
ATOM 615 N N . CYS A 1 82 ? -15.888 4.176 45.818 1.00 54.84 82 CYS A N 1
ATOM 616 C CA . CYS A 1 82 ? -17.094 4.571 45.110 1.00 54.84 82 CYS A CA 1
ATOM 617 C C . CYS A 1 82 ? -17.256 6.102 45.092 1.00 54.84 82 CYS A C 1
ATOM 619 O O . CYS A 1 82 ? -17.679 6.703 46.077 1.00 54.84 82 CYS A O 1
ATOM 621 N N . SER A 1 83 ? -16.987 6.718 43.944 1.00 51.47 83 SER A N 1
ATOM 622 C CA . SER A 1 83 ? -17.655 7.954 43.541 1.00 51.47 83 SER A CA 1
ATOM 623 C C . SER A 1 83 ? -18.653 7.591 42.453 1.00 51.47 83 SER A C 1
ATOM 625 O O . SER A 1 83 ? -18.372 7.667 41.259 1.00 51.47 83 SER A O 1
ATOM 627 N N . SER A 1 84 ? -19.825 7.132 42.891 1.00 66.88 84 SER A N 1
ATOM 628 C CA . SER A 1 84 ? -21.039 7.402 42.134 1.00 66.88 84 SER A CA 1
ATOM 629 C C . SER A 1 84 ? -21.323 8.882 42.291 1.00 66.88 84 SER A C 1
ATOM 631 O O . SER A 1 84 ? -21.727 9.287 43.370 1.00 66.88 84 SER A O 1
ATOM 633 N N . ASP A 1 85 ? -21.164 9.653 41.224 1.00 63.03 85 ASP A N 1
ATOM 634 C CA . ASP A 1 85 ? -21.993 10.833 41.037 1.00 63.03 85 ASP A CA 1
ATOM 635 C C . ASP A 1 85 ? -22.347 10.998 39.555 1.00 63.03 85 ASP A C 1
ATOM 637 O O . ASP A 1 85 ? -21.571 11.471 38.732 1.00 63.03 85 ASP A O 1
ATOM 641 N N . GLN A 1 86 ? -23.575 10.557 39.288 1.00 59.50 86 GLN A N 1
ATOM 642 C CA . GLN A 1 86 ? -24.595 11.259 38.516 1.00 59.50 86 GLN A CA 1
ATOM 643 C C . GLN A 1 86 ? -24.428 11.330 36.992 1.00 59.50 86 GLN A C 1
ATOM 645 O O . GLN A 1 86 ? -23.657 12.083 36.403 1.00 59.50 86 GLN A O 1
ATOM 650 N N . GLU A 1 87 ? -25.297 10.538 36.371 1.00 52.19 87 GLU A N 1
ATOM 651 C CA . GLU A 1 87 ? -25.804 10.637 35.014 1.00 52.19 87 GLU A CA 1
ATOM 652 C C . GLU A 1 87 ? -25.897 12.089 34.513 1.00 52.19 87 GLU A C 1
ATOM 654 O O . GLU A 1 87 ? -26.659 12.905 35.024 1.00 52.19 87 GLU A O 1
ATOM 659 N N . SER A 1 88 ? -25.180 12.398 33.436 1.00 58.09 88 SER A N 1
ATOM 660 C CA . SER A 1 88 ? -25.582 13.461 32.518 1.00 58.09 88 SER A CA 1
ATOM 661 C C . SER A 1 88 ? -25.915 12.809 31.192 1.00 58.09 88 SER A C 1
ATOM 663 O O . SER A 1 88 ? -25.076 12.617 30.315 1.00 58.09 88 SER A O 1
ATOM 665 N N . THR A 1 89 ? -27.183 12.430 31.090 1.00 57.09 89 THR A N 1
ATOM 666 C CA . THR A 1 89 ? -27.874 12.167 29.835 1.00 57.09 89 THR A CA 1
ATOM 667 C C . THR A 1 89 ? -27.734 13.393 28.926 1.00 57.09 89 THR A C 1
ATOM 669 O O . THR A 1 89 ? -28.463 14.372 29.028 1.00 57.09 89 THR A O 1
ATOM 672 N N . THR A 1 90 ? -26.747 13.391 28.033 1.00 55.53 90 THR A N 1
ATOM 673 C CA . THR A 1 90 ? -26.936 14.077 26.754 1.00 55.53 90 THR A CA 1
ATOM 674 C C . THR A 1 90 ? -27.505 13.008 25.852 1.00 55.53 90 THR A C 1
ATOM 676 O O . THR A 1 90 ? -26.784 12.118 25.401 1.00 55.53 90 THR A O 1
ATOM 679 N N . GLY A 1 91 ? -28.831 13.029 25.727 1.00 54.47 91 GLY A N 1
ATOM 680 C CA . GLY A 1 91 ? -29.566 12.075 24.917 1.00 54.47 91 GLY A CA 1
ATOM 681 C C . GLY A 1 91 ? -29.013 11.994 23.490 1.00 54.47 91 GLY A C 1
ATOM 682 O O . GLY A 1 91 ? -28.298 12.896 23.038 1.00 54.47 91 GLY A O 1
ATOM 683 N N . PRO A 1 92 ? -29.351 10.926 22.750 1.00 61.31 92 PRO A N 1
ATOM 684 C CA . PRO A 1 92 ? -29.178 10.956 21.304 1.00 61.31 92 PRO A CA 1
ATOM 685 C C . PRO A 1 92 ? -29.849 12.237 20.783 1.00 61.31 92 PRO A C 1
ATOM 687 O O . PRO A 1 92 ? -30.910 12.593 21.305 1.00 61.31 92 PRO A O 1
ATOM 690 N N . PRO A 1 93 ? -29.284 12.957 19.798 1.00 48.25 93 PRO A N 1
ATOM 691 C CA . PRO A 1 93 ? -30.075 13.937 19.080 1.00 48.25 93 PRO A CA 1
ATOM 692 C C . PRO A 1 93 ? -31.232 13.181 18.421 1.00 48.25 93 PRO A C 1
ATOM 694 O O . PRO A 1 93 ? -31.082 12.559 17.370 1.00 48.25 93 PRO A O 1
ATOM 697 N N . SER A 1 94 ? -32.375 13.192 19.100 1.00 49.66 94 SER A N 1
ATOM 698 C CA . SER A 1 94 ? -33.678 12.923 18.540 1.00 49.66 94 SER A CA 1
ATOM 699 C C . SER A 1 94 ? -33.863 13.899 17.386 1.00 49.66 94 SER A C 1
ATOM 701 O O . SER A 1 94 ? -33.891 15.113 17.571 1.00 49.66 94 SER A O 1
ATOM 703 N N . GLU A 1 95 ? -33.862 13.344 16.177 1.00 54.41 95 GLU A N 1
ATOM 704 C CA . GLU A 1 95 ? -34.860 13.577 15.130 1.00 54.41 95 GLU A CA 1
ATOM 705 C C . GLU A 1 95 ? -35.645 14.903 15.191 1.00 54.41 95 GLU A C 1
ATOM 707 O O . GLU A 1 95 ? -36.868 14.918 15.190 1.00 54.41 95 GLU A O 1
ATOM 712 N N . ARG A 1 96 ? -34.956 16.048 15.214 1.00 61.81 96 ARG A N 1
ATOM 713 C CA . ARG A 1 96 ? -35.553 17.355 14.911 1.00 61.81 96 ARG A CA 1
ATOM 714 C C . ARG A 1 96 ? -34.505 18.361 14.448 1.00 61.81 96 ARG A C 1
ATOM 716 O O . ARG A 1 96 ? -34.136 19.261 15.179 1.00 61.81 96 ARG A O 1
ATOM 723 N N . GLU A 1 97 ? -34.012 18.154 13.239 1.00 49.75 97 GLU A N 1
ATOM 724 C CA . GLU A 1 97 ? -33.684 19.205 12.253 1.00 49.75 97 GLU A CA 1
ATOM 725 C C . GLU A 1 97 ? -33.790 18.538 10.871 1.00 49.75 97 GLU A C 1
ATOM 727 O O . GLU A 1 97 ? -32.900 18.546 10.026 1.00 49.75 97 GLU A O 1
ATOM 732 N N . LEU A 1 98 ? -34.920 17.854 10.683 1.00 51.47 98 LEU A N 1
ATOM 733 C CA . LEU A 1 98 ? -35.484 17.626 9.370 1.00 51.47 98 LEU A CA 1
ATOM 734 C C . LEU A 1 98 ? -36.353 18.860 9.092 1.00 51.47 98 LEU A C 1
ATOM 736 O O . LEU A 1 98 ? -37.264 19.143 9.868 1.00 51.47 98 LEU A O 1
ATOM 740 N N . LEU A 1 99 ? -36.098 19.486 7.936 1.00 50.47 99 LEU A N 1
ATOM 741 C CA . LEU A 1 99 ? -36.992 20.359 7.155 1.00 50.47 99 LEU A CA 1
ATOM 742 C C . LEU A 1 99 ? -36.887 21.882 7.399 1.00 50.47 99 LEU A C 1
ATOM 744 O O . LEU A 1 99 ? -37.671 22.453 8.144 1.00 50.47 99 LEU A O 1
ATOM 748 N N . THR A 1 100 ? -36.012 22.552 6.638 1.00 45.56 100 THR A N 1
ATOM 749 C CA . THR A 1 100 ? -36.332 23.730 5.789 1.00 45.56 100 THR A CA 1
ATOM 750 C C . THR A 1 100 ? -35.055 24.096 5.004 1.00 45.56 100 THR A C 1
ATOM 752 O O . THR A 1 100 ? -33.991 24.179 5.600 1.00 45.56 100 THR A O 1
ATOM 755 N N . ALA A 1 101 ? -34.967 24.235 3.682 1.00 46.47 101 ALA A N 1
ATOM 756 C CA . ALA A 1 101 ? -35.910 24.285 2.569 1.00 46.47 101 ALA A CA 1
ATOM 757 C C . ALA A 1 101 ? -35.209 23.619 1.352 1.00 46.47 101 ALA A C 1
ATOM 759 O O . ALA A 1 101 ? -34.013 23.805 1.142 1.00 46.47 101 ALA A O 1
ATOM 760 N N . SER A 1 102 ? -35.819 22.658 0.649 1.00 48.34 102 SER A N 1
ATOM 761 C CA . SER A 1 102 ? -36.539 22.879 -0.625 1.00 48.34 102 SER A CA 1
ATOM 762 C C . SER A 1 102 ? -36.069 24.121 -1.393 1.00 48.34 102 SER A C 1
ATOM 764 O O . SER A 1 102 ? -36.292 25.238 -0.962 1.00 48.34 102 SER A O 1
ATOM 766 N N . SER A 1 103 ? -35.301 23.905 -2.461 1.00 52.88 103 SER A N 1
ATOM 767 C CA . SER A 1 103 ? -35.761 24.040 -3.856 1.00 52.88 103 SER A CA 1
ATOM 768 C C . SER A 1 103 ? -35.948 25.475 -4.321 1.00 52.88 103 SER A C 1
ATOM 770 O O . SER A 1 103 ? -36.982 26.058 -4.042 1.00 52.88 103 SER A O 1
ATOM 772 N N . GLU A 1 104 ? -35.059 25.929 -5.206 1.00 54.94 104 GLU A N 1
ATOM 773 C CA . GLU A 1 104 ? -35.491 26.591 -6.439 1.00 54.94 104 GLU A CA 1
ATOM 774 C C . GLU A 1 104 ? -34.374 26.639 -7.498 1.00 54.94 104 GLU A C 1
ATOM 776 O O . GLU A 1 104 ? -33.324 27.226 -7.282 1.00 54.94 104 GLU A O 1
ATOM 781 N N . GLN A 1 105 ? -34.666 25.979 -8.632 1.00 51.34 105 GLN A N 1
ATOM 782 C CA . GLN A 1 105 ? -34.463 26.441 -10.018 1.00 51.34 105 GLN A CA 1
ATOM 783 C C . GLN A 1 105 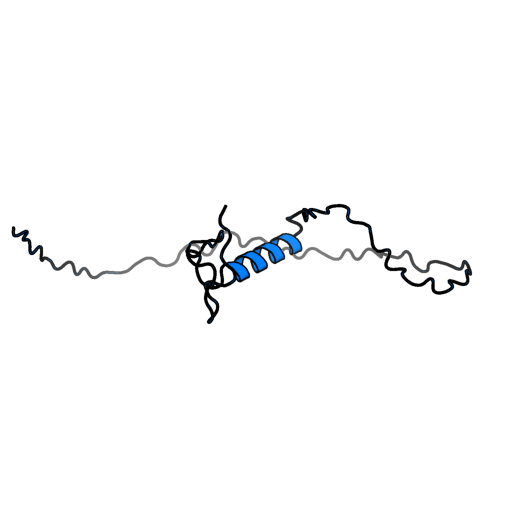? -32.998 26.656 -10.467 1.00 51.34 105 GLN A C 1
ATOM 785 O O . GLN A 1 105 ? -32.258 27.463 -9.933 1.00 51.34 105 GLN A O 1
ATOM 790 N N . GLY A 1 106 ? -32.470 25.936 -11.455 1.00 41.03 106 GLY A N 1
ATOM 791 C CA . GLY A 1 106 ? -33.037 25.750 -12.787 1.00 41.03 106 GLY A CA 1
ATOM 792 C C . GLY A 1 106 ? -32.154 26.496 -13.793 1.00 41.03 106 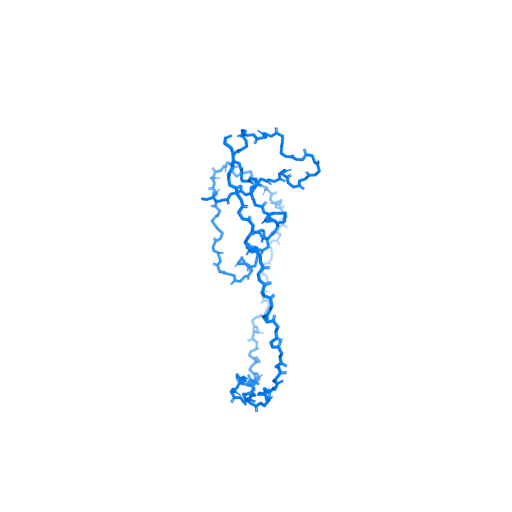GLY A C 1
ATOM 793 O O . GLY A 1 106 ? -32.144 27.720 -13.829 1.00 41.03 106 GLY A O 1
ATOM 794 N N . SER A 1 107 ? -31.360 25.76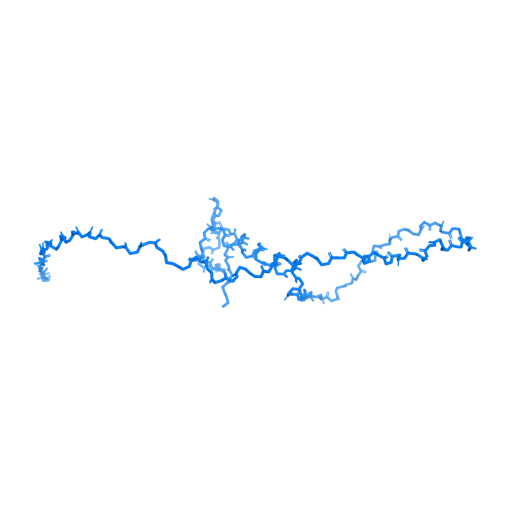5 -14.570 1.00 54.28 107 SER A N 1
ATOM 795 C CA . SER A 1 107 ? -31.055 26.103 -15.968 1.00 54.28 107 SER A CA 1
ATOM 796 C C . SER A 1 107 ? -30.349 24.924 -16.624 1.00 54.28 107 SER A C 1
ATOM 798 O O . SER A 1 107 ? -29.154 24.674 -16.488 1.00 54.28 107 SER A O 1
ATOM 800 N N . GLU A 1 108 ? -31.182 24.157 -17.310 1.00 50.03 108 GLU A N 1
ATOM 801 C CA . GLU A 1 108 ? -30.907 23.646 -18.641 1.00 50.03 108 GLU A CA 1
ATOM 802 C C . GLU A 1 108 ? -29.782 24.368 -19.414 1.00 50.03 108 GLU A C 1
ATOM 804 O O . GLU A 1 108 ? -29.818 25.571 -19.655 1.00 50.03 108 GLU A O 1
ATOM 809 N N . ALA A 1 109 ? -28.826 23.588 -19.903 1.00 49.53 109 ALA A N 1
ATOM 810 C CA . ALA A 1 109 ? -28.234 23.810 -21.215 1.00 49.53 109 ALA A CA 1
ATOM 811 C C . ALA A 1 109 ? -27.781 22.452 -21.755 1.00 49.53 109 ALA A C 1
ATOM 813 O O . ALA A 1 109 ? -26.611 22.076 -21.707 1.00 49.53 109 ALA A O 1
ATOM 814 N N . ALA A 1 110 ? -28.758 21.691 -22.243 1.00 50.94 110 ALA A N 1
ATOM 815 C CA . ALA A 1 110 ? -28.509 20.779 -23.339 1.00 50.94 110 ALA A CA 1
ATOM 816 C C . ALA A 1 110 ? -28.304 21.633 -24.600 1.00 50.94 110 ALA A C 1
ATOM 818 O O . ALA A 1 110 ? -29.237 22.282 -25.059 1.00 50.94 110 ALA A O 1
ATOM 819 N N . LEU A 1 111 ? -27.090 21.631 -25.137 1.00 54.72 111 LEU A N 1
ATOM 820 C CA . LEU A 1 111 ? -26.805 21.876 -26.551 1.00 54.72 111 LEU A CA 1
ATOM 821 C C . LEU A 1 111 ? -25.672 20.892 -26.886 1.00 54.72 111 LEU A C 1
ATOM 823 O O . LEU A 1 111 ? -24.577 20.985 -26.345 1.00 54.72 111 LEU A O 1
ATOM 827 N N . GLU A 1 112 ? -26.025 19.722 -27.405 1.00 47.62 112 GLU A N 1
ATOM 828 C CA . GLU A 1 112 ? -26.050 19.418 -28.842 1.00 47.62 112 GLU A CA 1
ATOM 829 C C . GLU A 1 112 ? -24.662 19.137 -29.440 1.00 47.62 112 GLU A C 1
ATOM 831 O O . GLU A 1 112 ? -23.792 19.993 -29.534 1.00 47.62 112 GLU A O 1
ATOM 836 N N . VAL A 1 113 ? -24.555 17.882 -29.888 1.00 55.31 113 VAL A N 1
ATOM 837 C CA . VAL A 1 113 ? -24.007 17.409 -31.165 1.00 55.31 113 VAL A CA 1
ATOM 838 C C . VAL A 1 113 ? -22.530 17.648 -31.498 1.00 55.31 113 VAL A C 1
ATOM 840 O O . VAL A 1 113 ? -22.088 18.742 -31.827 1.00 55.31 113 VAL A O 1
ATOM 843 N N . SER A 1 114 ? -21.793 16.534 -31.594 1.00 54.81 114 SER A N 1
ATOM 844 C CA . SER A 1 114 ? -21.071 16.166 -32.827 1.00 54.81 114 SER A CA 1
ATOM 845 C C . SER A 1 114 ? -20.601 14.703 -32.790 1.00 54.81 114 SER A C 1
ATOM 847 O O . SER A 1 114 ? -19.598 14.397 -32.146 1.00 54.81 114 SER A O 1
ATOM 849 N N . PRO A 1 115 ? -21.264 13.780 -33.508 1.00 64.12 115 PRO A N 1
ATOM 850 C CA . PRO A 1 115 ? -20.626 12.568 -33.990 1.00 64.12 115 PRO A CA 1
ATOM 851 C C . PRO A 1 115 ? -19.912 12.902 -35.305 1.00 64.12 115 PRO A C 1
ATOM 853 O O . PRO A 1 115 ? -20.560 13.103 -36.329 1.00 64.12 115 PRO A O 1
ATOM 856 N N . VAL A 1 116 ? -18.580 12.943 -35.306 1.00 65.00 116 VAL A N 1
ATOM 857 C CA . VAL A 1 116 ? -17.827 12.826 -36.560 1.00 65.00 116 VAL A CA 1
ATOM 858 C C . VAL A 1 116 ? -17.237 11.428 -36.625 1.00 65.00 116 VAL A C 1
ATOM 860 O O . VAL A 1 116 ? -16.262 11.086 -35.960 1.00 65.00 116 VAL A O 1
ATOM 863 N N . GLY A 1 117 ? -17.914 10.581 -37.394 1.00 53.00 117 GLY A N 1
ATOM 864 C CA . GLY A 1 117 ? -17.328 9.342 -37.863 1.00 53.00 117 GLY A CA 1
ATOM 865 C C . GLY A 1 117 ? -16.133 9.629 -38.767 1.00 53.00 117 GLY A C 1
ATOM 866 O O . GLY A 1 117 ? -16.084 10.647 -39.454 1.00 53.00 117 GLY A O 1
ATOM 867 N N . SER A 1 118 ? -15.192 8.695 -38.816 1.00 56.88 118 SER A N 1
ATOM 868 C CA . SER A 1 118 ? -15.023 7.827 -39.988 1.00 56.88 118 SER A CA 1
ATOM 869 C C . SER A 1 118 ? -13.903 6.812 -39.729 1.00 56.88 118 SER A C 1
ATOM 871 O O . SER A 1 118 ? -12.846 7.194 -39.228 1.00 56.88 118 SER A O 1
ATOM 873 N N . PRO A 1 119 ? -14.102 5.533 -40.083 1.00 70.25 119 PRO A N 1
ATOM 874 C CA . PRO A 1 119 ? -13.030 4.572 -40.298 1.00 70.25 119 PRO A CA 1
ATOM 875 C C . PRO A 1 119 ? -12.543 4.665 -41.753 1.00 70.25 119 PRO A C 1
ATOM 877 O O . PRO A 1 119 ? -13.357 4.792 -42.666 1.00 70.25 119 PRO A O 1
ATOM 880 N N . THR A 1 120 ? -11.238 4.564 -41.989 1.00 63.53 120 THR A N 1
ATOM 881 C CA . THR A 1 120 ? -10.656 4.460 -43.343 1.00 63.53 120 THR A CA 1
ATOM 882 C C . THR A 1 120 ? -9.379 3.606 -43.304 1.00 63.53 120 THR A C 1
ATOM 884 O O . THR A 1 120 ? -8.787 3.496 -42.231 1.00 63.53 120 THR A O 1
ATOM 887 N N . PRO A 1 121 ? -9.000 2.996 -44.443 1.00 67.75 121 PRO A N 1
ATOM 888 C CA . PRO A 1 121 ? -8.904 1.543 -44.646 1.00 67.75 121 PRO A CA 1
ATOM 889 C C . PRO A 1 121 ? -7.635 0.865 -44.125 1.00 67.75 121 PRO A C 1
ATOM 891 O O . PRO A 1 121 ? -6.576 1.526 -44.062 1.00 67.75 121 PRO A O 1
#

Foldseek 3Di:
DAAADPACPPPNHDPCVPNDPHDNPDDPCPVVVVVVVVVVCVVVVNDDPPPPPPPDPPPPPPPDPDPPPDDDDDDDDPDPDDDDDDDDPPDDPPDPPPDDDDDDDDDDDDDDDDDDDDDDD

Organism: NCBI:txid141414